Protein AF-A0A969E0D2-F1 (afdb_monomer_lite)

Foldseek 3Di:
DLVLLLVLLVVVLVVDDPVLNVLDDSVQLSVQLVVVDDDQDDPDPVSNVVSVVVCVVPVNVVSNVSSVVSSVVSSVCSVPPPPPVPPCLCVVVVVVVQVVVCQQQVNPPDDPVCPVVSVVVSVVCVVVVNGDGDDDDPFPFDQDPVPRDTDTD

pLDDT: mean 78.64, std 16.48, range [38.56, 95.31]

Secondary structure (DSSP, 8-state):
-HHHHHHHHHHHHHHS-HHHHTT--HHHHHHHHHTTS-----SSHHHHHHHHHHHHHHTHHHHHHHHHHHHHHHHH-TT-------TTHHHHHHHHHHHHHHHHHT-TT--TTTHHHHHHHHHHHHHTT-----------EEE-TTT--EEE-

Structure (mmCIF, N/CA/C/O backbone):
data_AF-A0A969E0D2-F1
#
_entry.id   AF-A0A969E0D2-F1
#
loop_
_atom_site.group_PDB
_atom_site.id
_atom_site.type_symbol
_atom_site.label_atom_id
_atom_site.label_alt_id
_atom_site.label_comp_id
_atom_site.label_asym_id
_atom_site.label_entity_id
_atom_site.label_seq_id
_atom_site.pdbx_PDB_ins_code
_atom_site.Cartn_x
_atom_site.Cartn_y
_atom_site.Cartn_z
_atom_site.occupancy
_atom_site.B_iso_or_equiv
_atom_site.auth_seq_id
_atom_site.auth_comp_id
_atom_site.auth_asym_id
_atom_site.auth_atom_id
_atom_site.pdbx_PDB_model_num
ATOM 1 N N . MET A 1 1 ? 13.913 -1.915 -5.495 1.00 90.19 1 MET A N 1
ATOM 2 C CA . MET A 1 1 ? 12.891 -2.437 -6.428 1.00 90.19 1 MET A CA 1
ATOM 3 C C . MET A 1 1 ? 11.741 -1.454 -6.589 1.00 90.19 1 MET A C 1
ATOM 5 O O . MET A 1 1 ? 11.505 -0.988 -7.692 1.00 90.19 1 MET A O 1
ATOM 9 N N . GLU A 1 2 ? 11.095 -1.086 -5.482 1.00 91.38 2 GLU A N 1
ATOM 10 C CA . GLU A 1 2 ? 9.931 -0.194 -5.447 1.00 91.38 2 GLU A CA 1
ATOM 11 C C . GLU A 1 2 ? 10.107 1.106 -6.234 1.00 91.38 2 GLU A C 1
ATOM 13 O O . GLU A 1 2 ? 9.296 1.394 -7.105 1.00 91.38 2 GLU A O 1
ATOM 18 N N . VAL A 1 3 ? 11.216 1.822 -6.026 1.00 91.38 3 VAL A N 1
ATOM 19 C CA . VAL A 1 3 ? 11.513 3.070 -6.753 1.00 91.38 3 VAL A CA 1
ATOM 20 C C . VAL A 1 3 ? 11.492 2.880 -8.275 1.00 91.38 3 VAL A C 1
ATOM 22 O O . VAL A 1 3 ? 10.890 3.680 -8.977 1.00 91.38 3 VAL A O 1
ATOM 25 N N . LEU A 1 4 ? 12.082 1.794 -8.789 1.00 92.50 4 LEU A N 1
ATOM 26 C CA . LEU A 1 4 ? 12.129 1.525 -10.233 1.00 92.50 4 LEU A CA 1
ATOM 27 C C . LEU A 1 4 ? 10.743 1.192 -10.794 1.00 92.50 4 LEU A C 1
ATOM 29 O O . LEU A 1 4 ? 10.405 1.613 -11.894 1.00 92.50 4 LEU A O 1
ATOM 33 N N . VAL A 1 5 ? 9.928 0.459 -10.029 1.00 94.38 5 VAL A N 1
ATOM 34 C CA . VAL A 1 5 ? 8.539 0.166 -10.409 1.00 94.38 5 VAL A CA 1
ATOM 35 C C . VAL A 1 5 ? 7.703 1.443 -10.399 1.00 94.38 5 VAL A C 1
ATOM 37 O O . VAL A 1 5 ? 6.915 1.651 -11.312 1.00 94.38 5 VAL A O 1
ATOM 40 N N . MET A 1 6 ? 7.881 2.325 -9.410 1.00 94.31 6 MET A N 1
ATOM 41 C CA . MET A 1 6 ? 7.186 3.614 -9.373 1.00 94.31 6 MET A CA 1
ATOM 42 C C . MET A 1 6 ? 7.553 4.501 -10.567 1.00 94.31 6 MET A C 1
ATOM 44 O O . MET A 1 6 ? 6.653 5.038 -11.210 1.00 94.31 6 MET A O 1
ATOM 48 N N . GLU A 1 7 ? 8.849 4.619 -10.878 1.00 94.25 7 GLU A N 1
ATOM 49 C CA . GLU A 1 7 ? 9.351 5.347 -12.052 1.00 94.25 7 GLU A CA 1
ATOM 50 C C . GLU A 1 7 ? 8.719 4.791 -13.343 1.00 94.25 7 GLU A C 1
ATOM 52 O O . GLU A 1 7 ? 8.214 5.549 -14.172 1.00 94.25 7 GLU A O 1
ATOM 57 N N . GLU A 1 8 ? 8.670 3.463 -13.485 1.00 94.62 8 GLU A N 1
ATOM 58 C CA . GLU A 1 8 ? 8.091 2.794 -14.653 1.00 94.62 8 GLU A CA 1
ATOM 59 C C . GLU A 1 8 ? 6.574 2.993 -14.769 1.00 94.62 8 GLU A C 1
ATOM 61 O O . GLU A 1 8 ? 6.068 3.295 -15.850 1.00 94.62 8 GLU A O 1
ATOM 66 N N . VAL A 1 9 ? 5.842 2.863 -13.660 1.00 94.44 9 VAL A N 1
ATOM 67 C CA . VAL A 1 9 ? 4.389 3.085 -13.609 1.00 94.44 9 VAL A CA 1
ATOM 68 C C . VAL A 1 9 ? 4.062 4.520 -14.003 1.00 94.44 9 VAL A C 1
ATOM 70 O O . VAL A 1 9 ? 3.172 4.736 -14.819 1.00 94.44 9 VAL A O 1
ATOM 73 N N . GLN A 1 10 ? 4.805 5.507 -13.495 1.00 93.62 10 GLN A N 1
ATOM 74 C CA . GLN A 1 10 ? 4.637 6.906 -13.893 1.00 93.62 10 GLN A CA 1
ATOM 75 C C . GLN A 1 10 ? 4.953 7.125 -15.375 1.00 93.62 10 GLN A C 1
ATOM 77 O O . GLN A 1 10 ? 4.237 7.868 -16.047 1.00 93.62 10 GLN A O 1
ATOM 82 N N . ARG A 1 11 ? 6.006 6.483 -15.898 1.00 93.88 11 ARG A N 1
ATOM 83 C CA . ARG A 1 11 ? 6.382 6.571 -17.314 1.00 93.88 11 ARG A CA 1
ATOM 84 C C . ARG A 1 11 ? 5.271 6.041 -18.219 1.00 93.88 11 ARG A C 1
ATOM 86 O O . ARG A 1 11 ? 4.899 6.719 -19.171 1.00 93.88 11 ARG A O 1
ATOM 93 N N . GLN A 1 12 ? 4.734 4.860 -17.915 1.00 92.12 12 GLN A N 1
ATOM 94 C CA . GLN A 1 12 ? 3.660 4.246 -18.697 1.00 92.12 12 GLN A CA 1
ATOM 95 C C . GLN A 1 12 ? 2.324 4.985 -18.517 1.00 92.12 12 GLN A C 1
ATOM 97 O O . GLN A 1 12 ? 1.630 5.190 -19.505 1.00 92.12 12 GLN A O 1
ATOM 102 N N . LEU A 1 13 ? 2.003 5.491 -17.317 1.00 90.25 13 LEU A N 1
ATOM 103 C CA . LEU A 1 13 ? 0.816 6.333 -17.085 1.00 90.25 13 LEU A CA 1
ATOM 104 C C . LEU A 1 13 ? 0.803 7.581 -17.966 1.00 90.25 13 LEU A C 1
ATOM 106 O O . LEU A 1 13 ? -0.227 7.904 -18.545 1.00 90.25 13 LEU A O 1
ATOM 110 N N . LYS A 1 14 ? 1.944 8.270 -18.091 1.00 89.56 14 LYS A N 1
ATOM 111 C CA . LYS A 1 14 ? 2.069 9.459 -18.950 1.00 89.56 14 LYS A CA 1
ATOM 112 C C . LYS A 1 14 ? 1.862 9.155 -20.436 1.00 89.56 14 LYS A C 1
ATOM 114 O O . LYS A 1 14 ? 1.544 10.068 -21.188 1.00 89.56 14 LYS A O 1
ATOM 119 N N . ALA A 1 15 ? 2.066 7.907 -20.854 1.00 88.88 15 ALA A N 1
ATOM 120 C CA . ALA A 1 15 ? 1.868 7.470 -22.232 1.00 88.88 15 ALA A CA 1
ATOM 121 C C . ALA A 1 15 ? 0.417 7.040 -22.529 1.00 88.88 15 ALA A C 1
ATOM 123 O O . ALA A 1 15 ? 0.079 6.823 -23.691 1.00 88.88 15 ALA A O 1
ATOM 124 N N . LEU A 1 16 ? -0.436 6.903 -21.507 1.00 85.75 16 LEU A N 1
ATOM 125 C CA . LEU A 1 16 ? -1.827 6.480 -21.667 1.00 85.75 16 LEU A CA 1
ATOM 126 C C . LEU A 1 16 ? -2.764 7.668 -21.957 1.00 85.75 16 LEU A C 1
ATOM 128 O O . LEU A 1 16 ? -2.528 8.784 -21.490 1.00 85.75 16 LEU A O 1
ATOM 132 N N . PRO A 1 17 ? -3.867 7.444 -22.694 1.00 85.25 17 PRO A N 1
ATOM 133 C CA . PRO A 1 17 ? -4.877 8.470 -22.928 1.00 85.25 17 PRO A CA 1
ATOM 134 C C . PRO A 1 17 ? -5.640 8.821 -21.640 1.00 85.25 17 PRO A C 1
ATOM 136 O O . PRO A 1 17 ? -5.955 7.952 -20.826 1.00 85.25 17 PRO A O 1
ATOM 139 N N . ALA A 1 18 ? -6.010 10.098 -21.490 1.00 78.69 18 ALA A N 1
ATOM 140 C CA . ALA A 1 18 ? -6.614 10.646 -20.268 1.00 78.69 18 ALA A CA 1
ATOM 141 C C . ALA A 1 18 ? -7.872 9.897 -19.785 1.00 78.69 18 ALA A C 1
ATOM 143 O O . ALA A 1 18 ? -8.057 9.725 -18.585 1.00 78.69 18 ALA A O 1
ATOM 144 N N . ARG A 1 19 ? -8.692 9.383 -20.714 1.00 76.94 19 ARG A N 1
ATOM 145 C CA . ARG A 1 19 ? -9.910 8.610 -20.398 1.00 76.94 19 ARG A CA 1
ATOM 146 C C . ARG A 1 19 ? -9.624 7.313 -19.641 1.00 76.94 19 ARG A C 1
ATOM 148 O O . ARG A 1 19 ? -10.453 6.856 -18.872 1.00 76.94 19 ARG A O 1
ATOM 155 N N . THR A 1 20 ? -8.465 6.704 -19.873 1.00 76.06 20 THR A N 1
ATOM 156 C CA . THR A 1 20 ? -8.079 5.447 -19.223 1.00 76.06 20 THR A CA 1
ATOM 157 C C . THR A 1 20 ? -7.448 5.703 -17.855 1.00 76.06 20 THR A C 1
ATOM 159 O O . THR A 1 20 ? -7.588 4.882 -16.955 1.00 76.06 20 THR A O 1
ATOM 162 N N . ILE A 1 21 ? -6.788 6.853 -17.677 1.00 78.25 21 ILE A N 1
ATOM 163 C CA . ILE A 1 21 ? -6.124 7.231 -16.420 1.00 78.25 21 ILE A CA 1
ATOM 164 C C . ILE A 1 21 ? -7.135 7.372 -15.275 1.00 78.25 21 ILE A C 1
ATOM 166 O O . ILE A 1 21 ? -6.822 6.980 -14.155 1.00 78.25 21 ILE A O 1
ATOM 170 N N . GLU A 1 22 ? -8.342 7.873 -15.554 1.00 78.81 22 GLU A N 1
ATOM 171 C CA . GLU A 1 22 ? -9.391 8.106 -14.547 1.00 78.81 22 GLU A CA 1
ATOM 172 C C . GLU A 1 22 ? -9.772 6.841 -13.759 1.00 78.81 22 GLU A C 1
ATOM 174 O O . GLU A 1 22 ? -10.055 6.909 -12.565 1.00 78.81 22 GLU A O 1
ATOM 179 N N . TYR A 1 23 ? -9.709 5.674 -14.404 1.00 76.56 23 TYR A N 1
ATOM 180 C CA . TYR A 1 23 ? -10.112 4.397 -13.811 1.00 76.56 23 TYR A CA 1
ATOM 181 C C . TYR A 1 23 ? -8.940 3.573 -13.264 1.00 76.56 23 TYR A C 1
ATOM 183 O O . TYR A 1 23 ? -9.155 2.537 -12.638 1.00 76.56 23 TYR A O 1
ATOM 191 N N . ILE A 1 24 ? -7.695 4.001 -13.487 1.00 83.38 24 ILE A N 1
ATOM 192 C CA . ILE A 1 24 ? -6.516 3.261 -13.035 1.00 83.38 24 ILE A CA 1
ATOM 193 C C . ILE A 1 24 ? -6.031 3.831 -11.708 1.00 83.38 24 ILE A C 1
ATOM 195 O O . ILE A 1 24 ? -5.526 4.949 -11.647 1.00 83.38 24 ILE A O 1
ATOM 199 N N . GLN A 1 25 ? -6.050 3.012 -10.656 1.00 86.38 25 GLN A N 1
ATOM 200 C CA . GLN A 1 25 ? -5.375 3.342 -9.404 1.00 86.38 25 GLN A CA 1
ATOM 201 C C . GLN A 1 25 ? -3.888 2.925 -9.476 1.00 86.38 25 GLN A C 1
ATOM 203 O O . GLN A 1 25 ? -3.584 1.726 -9.447 1.00 86.38 25 GLN A O 1
ATOM 208 N N . PRO A 1 26 ? -2.918 3.866 -9.493 1.00 88.75 26 PRO A N 1
ATOM 209 C CA . PRO A 1 26 ? -1.495 3.540 -9.669 1.00 88.75 26 PRO A CA 1
ATOM 210 C C . PRO A 1 26 ? -0.929 2.635 -8.568 1.00 88.75 26 PRO A C 1
ATOM 212 O O . PRO A 1 26 ? -0.001 1.860 -8.801 1.00 88.75 26 PRO A O 1
ATOM 215 N N . ALA A 1 27 ? -1.492 2.723 -7.359 1.00 89.44 27 ALA A N 1
ATOM 216 C CA . ALA A 1 27 ? -1.114 1.877 -6.232 1.00 89.44 27 ALA A CA 1
ATOM 217 C C . ALA A 1 27 ? -1.400 0.390 -6.499 1.00 89.44 27 ALA A C 1
ATOM 219 O O . ALA A 1 27 ? -0.578 -0.454 -6.149 1.00 89.44 27 ALA A O 1
ATOM 220 N N . GLN A 1 28 ? -2.509 0.068 -7.175 1.00 87.81 28 GLN A N 1
ATOM 221 C CA . GLN A 1 28 ? -2.855 -1.313 -7.515 1.00 87.81 28 GLN A CA 1
ATOM 222 C C . GLN A 1 28 ? -1.904 -1.879 -8.569 1.00 87.81 28 GLN A C 1
ATOM 224 O O . GLN A 1 28 ? -1.416 -2.996 -8.420 1.00 87.81 28 GLN A O 1
ATOM 229 N N . VAL A 1 29 ? -1.566 -1.084 -9.590 1.00 91.19 29 VAL A N 1
ATOM 230 C CA . VAL A 1 29 ? -0.592 -1.474 -10.624 1.00 91.19 29 VAL A CA 1
ATOM 231 C C . VAL A 1 29 ? 0.783 -1.725 -10.001 1.00 91.19 29 VAL A C 1
ATOM 233 O O . VAL A 1 29 ? 1.421 -2.739 -10.283 1.00 91.19 29 VAL A O 1
ATOM 236 N N . ARG A 1 30 ? 1.225 -0.840 -9.096 1.00 93.94 30 ARG A N 1
ATOM 237 C CA . ARG A 1 30 ? 2.458 -1.030 -8.318 1.00 93.94 30 ARG A CA 1
ATOM 238 C C . ARG A 1 30 ? 2.428 -2.326 -7.516 1.00 93.94 30 ARG A C 1
ATOM 240 O O . ARG A 1 30 ? 3.388 -3.084 -7.587 1.00 93.94 30 ARG A O 1
ATOM 247 N N . ALA A 1 31 ? 1.353 -2.578 -6.769 1.00 91.94 31 ALA A N 1
ATOM 248 C CA . ALA A 1 31 ? 1.213 -3.783 -5.956 1.00 91.94 31 ALA A CA 1
ATOM 249 C C . ALA A 1 31 ? 1.230 -5.048 -6.827 1.00 91.94 31 ALA A C 1
ATOM 251 O O . ALA A 1 31 ? 1.978 -5.982 -6.547 1.00 91.94 31 ALA A O 1
ATOM 252 N N . TYR A 1 32 ? 0.483 -5.042 -7.933 1.00 92.75 32 TYR A N 1
ATOM 253 C CA . TYR A 1 32 ? 0.469 -6.132 -8.903 1.00 92.75 32 TYR A CA 1
ATOM 254 C C . TYR A 1 32 ? 1.872 -6.439 -9.436 1.00 92.75 32 TYR A C 1
ATOM 256 O O . TYR A 1 32 ? 2.293 -7.597 -9.445 1.00 92.75 32 TYR A O 1
ATOM 264 N N . ALA A 1 33 ? 2.607 -5.407 -9.859 1.00 94.12 33 ALA A N 1
ATOM 265 C CA . ALA A 1 33 ? 3.950 -5.564 -10.399 1.00 94.12 33 ALA A CA 1
ATOM 266 C C . ALA A 1 33 ? 4.940 -6.046 -9.327 1.00 94.12 33 ALA A C 1
ATOM 268 O O . ALA A 1 33 ? 5.684 -6.995 -9.563 1.00 94.12 33 ALA A O 1
ATOM 269 N N . LEU A 1 34 ? 4.934 -5.443 -8.134 1.00 94.31 34 LEU A N 1
ATOM 270 C CA . LEU A 1 34 ? 5.843 -5.810 -7.043 1.00 94.31 34 LEU A CA 1
ATOM 271 C C . LEU A 1 34 ? 5.655 -7.256 -6.584 1.00 94.31 34 LEU A C 1
ATOM 273 O O . LEU A 1 34 ? 6.650 -7.942 -6.367 1.00 94.31 34 LEU A O 1
ATOM 277 N N . ASN A 1 35 ? 4.415 -7.747 -6.539 1.00 93.75 35 ASN A N 1
ATOM 278 C CA . ASN A 1 35 ? 4.107 -9.131 -6.165 1.00 93.75 35 ASN A CA 1
ATOM 279 C C . ASN A 1 35 ? 4.642 -10.176 -7.162 1.00 93.75 35 ASN A C 1
ATOM 281 O O . ASN A 1 35 ? 4.617 -11.370 -6.875 1.00 93.75 35 ASN A O 1
ATOM 285 N N . ARG A 1 36 ? 5.111 -9.753 -8.341 1.00 93.19 36 ARG A N 1
ATOM 286 C CA . ARG A 1 36 ? 5.604 -10.627 -9.420 1.00 93.19 36 ARG A CA 1
ATOM 287 C C . ARG A 1 36 ? 7.079 -10.421 -9.741 1.00 93.19 36 ARG A C 1
ATOM 289 O O . ARG A 1 36 ? 7.617 -11.073 -10.635 1.00 93.19 36 ARG A O 1
ATOM 296 N N . LEU A 1 37 ? 7.737 -9.503 -9.043 1.00 93.44 37 LEU A N 1
ATOM 297 C CA . LEU A 1 37 ? 9.129 -9.154 -9.276 1.00 93.44 37 LEU A CA 1
ATOM 298 C C . LEU A 1 37 ? 9.989 -9.639 -8.105 1.00 93.44 37 LEU A C 1
ATOM 300 O O . LEU A 1 37 ? 9.520 -9.687 -6.969 1.00 93.44 37 LEU A O 1
ATOM 304 N N . PRO A 1 38 ? 11.260 -9.999 -8.349 1.00 91.44 38 PRO A N 1
ATOM 305 C CA . PRO A 1 38 ? 12.146 -10.411 -7.271 1.00 91.44 38 PRO A CA 1
ATOM 306 C C . PRO A 1 38 ? 12.341 -9.263 -6.274 1.00 91.44 38 PRO A C 1
ATOM 308 O O . PRO A 1 38 ? 12.607 -8.119 -6.656 1.00 91.44 38 PRO A O 1
ATOM 311 N N . ALA A 1 39 ? 12.246 -9.582 -4.985 1.00 89.56 39 ALA A N 1
ATOM 312 C CA . ALA A 1 39 ? 12.515 -8.628 -3.923 1.00 89.56 39 ALA A CA 1
ATOM 313 C C . ALA A 1 39 ? 14.003 -8.243 -3.916 1.00 89.56 39 ALA A C 1
ATOM 315 O O . ALA A 1 39 ? 14.888 -9.097 -3.935 1.00 89.56 39 ALA A O 1
ATOM 316 N N . LEU A 1 40 ? 14.283 -6.939 -3.879 1.00 90.38 40 LEU A N 1
ATOM 317 C CA . LEU A 1 40 ? 15.643 -6.397 -3.831 1.00 90.38 40 LEU A CA 1
ATOM 318 C C . LEU A 1 40 ? 15.793 -5.496 -2.609 1.00 90.38 40 LEU A C 1
ATOM 320 O O . LEU A 1 40 ? 15.851 -4.269 -2.7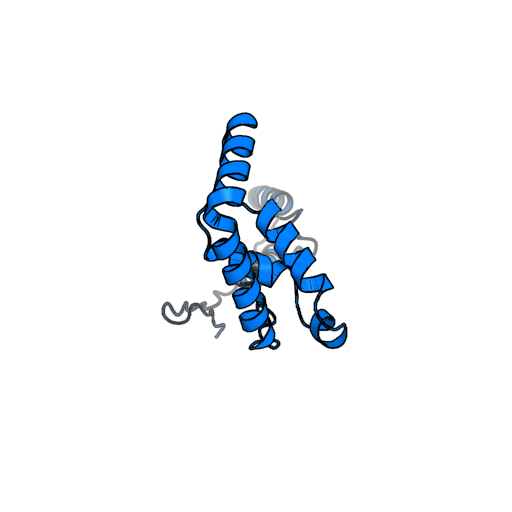39 1.00 90.38 40 LEU A O 1
ATOM 324 N N . TYR A 1 41 ? 15.805 -6.123 -1.436 1.00 90.19 41 TYR A N 1
ATOM 325 C CA . TYR A 1 41 ? 16.073 -5.452 -0.171 1.00 90.19 41 TYR A CA 1
ATOM 326 C C . TYR A 1 41 ? 17.578 -5.327 0.073 1.00 90.19 41 TYR A C 1
ATOM 328 O O . TYR A 1 41 ? 18.384 -6.124 -0.416 1.00 90.19 41 TYR A O 1
ATOM 336 N N . ALA A 1 42 ? 17.948 -4.294 0.819 1.00 91.75 42 ALA A N 1
ATOM 337 C CA . ALA A 1 42 ? 19.309 -4.053 1.260 1.00 91.75 42 ALA A CA 1
ATOM 338 C C . ALA A 1 42 ? 19.276 -3.413 2.649 1.00 91.75 42 ALA A C 1
ATOM 340 O O . ALA A 1 42 ? 18.413 -2.584 2.925 1.00 91.75 42 ALA A O 1
ATOM 341 N N . THR A 1 43 ? 20.220 -3.800 3.502 1.00 93.12 43 THR A N 1
ATOM 342 C CA . THR A 1 43 ? 20.391 -3.275 4.866 1.00 93.12 43 THR A CA 1
ATOM 343 C C . THR A 1 43 ? 21.379 -2.107 4.933 1.00 93.12 43 THR A C 1
ATOM 345 O O . THR A 1 43 ? 21.544 -1.507 5.988 1.00 93.12 43 THR A O 1
ATOM 348 N N . SER A 1 44 ? 22.032 -1.776 3.813 1.00 94.88 44 SER A N 1
ATOM 349 C CA . SER A 1 44 ? 22.960 -0.652 3.680 1.00 94.88 44 SER A CA 1
ATOM 350 C C . SER A 1 44 ? 22.691 0.143 2.405 1.00 94.88 44 SER A C 1
ATOM 352 O O . SER A 1 44 ? 22.172 -0.387 1.415 1.00 94.88 44 SER A O 1
ATOM 354 N N . GLU A 1 45 ? 23.083 1.416 2.407 1.00 91.88 45 GLU A N 1
ATOM 355 C CA . GLU A 1 45 ? 22.921 2.306 1.255 1.00 91.88 45 GLU A CA 1
ATOM 356 C C . GLU A 1 45 ? 23.739 1.833 0.040 1.00 91.88 45 GLU A C 1
ATOM 358 O O . GLU A 1 45 ? 23.229 1.769 -1.082 1.00 91.88 45 GLU A O 1
ATOM 363 N N . GLU A 1 46 ? 24.980 1.389 0.258 1.00 92.88 46 GLU A N 1
ATOM 364 C CA . GLU A 1 46 ? 25.813 0.807 -0.801 1.00 92.88 46 GLU A CA 1
ATOM 365 C C . GLU A 1 46 ? 25.182 -0.453 -1.407 1.00 92.88 46 GLU A C 1
ATOM 367 O O . GLU A 1 46 ? 25.157 -0.626 -2.633 1.00 92.88 46 GLU A O 1
ATOM 372 N N . GLY A 1 47 ? 24.616 -1.317 -0.556 1.00 92.94 47 GLY A N 1
ATOM 373 C CA . GLY A 1 47 ? 23.873 -2.498 -0.979 1.00 92.94 47 GLY A CA 1
ATOM 374 C C . GLY A 1 47 ? 22.657 -2.120 -1.822 1.00 92.94 47 GLY A C 1
ATOM 375 O O . GLY A 1 47 ? 22.437 -2.706 -2.885 1.00 92.94 47 GLY A O 1
ATOM 376 N N . ALA A 1 48 ? 21.913 -1.089 -1.413 1.00 91.44 48 ALA A N 1
ATOM 377 C CA . ALA A 1 48 ? 20.768 -0.579 -2.159 1.00 91.44 48 ALA A CA 1
ATOM 378 C C . ALA A 1 48 ? 21.187 -0.052 -3.540 1.00 91.44 48 ALA A C 1
ATOM 380 O O . ALA A 1 48 ? 20.539 -0.364 -4.544 1.00 91.44 48 ALA A O 1
ATOM 381 N N . ARG A 1 49 ? 22.313 0.670 -3.625 1.00 92.19 49 ARG A N 1
ATOM 382 C CA . ARG A 1 49 ? 22.873 1.162 -4.894 1.00 92.19 49 ARG A CA 1
ATOM 383 C C . ARG A 1 49 ? 23.257 0.013 -5.824 1.00 92.19 49 ARG A C 1
ATOM 385 O O . ARG A 1 49 ? 22.887 0.030 -7.001 1.00 92.19 49 ARG A O 1
ATOM 392 N N . LYS A 1 50 ? 23.944 -1.011 -5.306 1.00 93.12 50 LYS A N 1
ATOM 393 C CA . LYS A 1 50 ? 24.331 -2.207 -6.075 1.00 93.12 50 LYS A CA 1
ATOM 394 C C . LYS A 1 50 ? 23.106 -2.962 -6.590 1.00 93.12 50 LYS A C 1
ATOM 396 O O . LYS A 1 50 ? 23.062 -3.330 -7.763 1.00 93.12 50 LYS A O 1
ATOM 401 N N . GLN A 1 51 ? 22.089 -3.139 -5.748 1.00 93.12 51 GLN A N 1
ATOM 402 C CA . GLN A 1 51 ? 20.835 -3.777 -6.148 1.00 93.12 51 GLN A CA 1
ATOM 403 C C . GLN A 1 51 ? 20.075 -2.951 -7.192 1.00 93.12 51 GLN A C 1
ATOM 405 O O . GLN A 1 51 ? 19.549 -3.517 -8.149 1.00 93.12 51 GLN A O 1
ATOM 410 N N . LYS A 1 52 ? 20.059 -1.616 -7.067 1.00 91.56 52 LYS A N 1
ATOM 411 C CA . LYS A 1 52 ? 19.446 -0.720 -8.061 1.00 91.56 52 LYS A CA 1
ATOM 412 C C . LYS A 1 52 ? 20.132 -0.843 -9.423 1.00 91.56 52 LYS A C 1
ATOM 414 O O . LYS A 1 52 ? 19.441 -0.942 -10.432 1.00 91.56 52 LYS A O 1
ATOM 419 N N . LEU A 1 53 ? 21.465 -0.882 -9.459 1.00 91.81 53 LEU A N 1
ATOM 420 C CA . LEU A 1 53 ? 22.229 -1.091 -10.696 1.00 91.81 53 LEU A CA 1
ATOM 421 C C . LEU A 1 53 ? 21.933 -2.456 -11.322 1.00 91.81 53 LEU A C 1
ATOM 423 O O . LEU A 1 53 ? 21.588 -2.528 -12.498 1.00 91.81 53 LEU A O 1
ATOM 427 N N . ARG A 1 54 ? 21.979 -3.528 -10.522 1.00 91.06 54 ARG A N 1
ATOM 428 C CA . ARG A 1 54 ? 21.646 -4.885 -10.977 1.00 91.06 54 ARG A CA 1
ATOM 429 C C . ARG A 1 54 ? 20.239 -4.958 -11.568 1.00 91.06 54 ARG A C 1
ATOM 431 O O . ARG A 1 54 ? 20.042 -5.593 -12.600 1.00 91.06 54 ARG A O 1
ATOM 438 N N . ALA A 1 55 ? 19.270 -4.311 -10.926 1.00 92.12 55 ALA A N 1
ATOM 439 C CA . ALA A 1 55 ? 17.899 -4.265 -11.411 1.00 92.12 55 ALA A CA 1
ATOM 440 C C . ALA A 1 55 ? 17.789 -3.550 -12.761 1.00 92.12 55 ALA A C 1
ATOM 442 O O . ALA A 1 55 ? 17.161 -4.079 -13.671 1.00 92.12 55 ALA A O 1
ATOM 443 N N . LYS A 1 56 ? 18.449 -2.396 -12.912 1.00 89.81 56 LYS A N 1
ATOM 444 C CA . LYS A 1 56 ? 18.467 -1.651 -14.177 1.00 89.81 56 LYS A CA 1
ATOM 445 C C . LYS A 1 56 ? 19.101 -2.439 -15.323 1.00 89.81 56 LYS A C 1
ATOM 447 O O . LYS A 1 56 ? 18.637 -2.329 -16.446 1.00 89.81 56 LYS A O 1
ATOM 452 N N . MET A 1 57 ? 20.140 -3.228 -15.050 1.00 91.62 57 MET A N 1
ATOM 453 C CA . MET A 1 57 ? 20.820 -4.005 -16.092 1.00 91.62 57 MET A CA 1
ATOM 454 C C . MET A 1 57 ? 20.064 -5.281 -16.473 1.00 91.62 57 MET A C 1
ATOM 456 O O . MET A 1 57 ? 19.973 -5.602 -17.650 1.00 91.62 57 MET A O 1
ATOM 460 N N . ASN A 1 58 ? 19.521 -6.010 -15.491 1.00 93.25 58 ASN A N 1
ATOM 461 C CA . ASN A 1 58 ? 19.075 -7.394 -15.708 1.00 93.25 58 ASN A CA 1
ATOM 462 C C . ASN A 1 58 ? 17.564 -7.601 -15.557 1.00 93.25 58 ASN A C 1
ATOM 464 O O . ASN A 1 58 ? 17.054 -8.671 -15.885 1.00 93.25 58 ASN A O 1
ATOM 468 N N . LEU A 1 59 ? 16.853 -6.642 -14.965 1.00 92.94 59 LEU A N 1
ATOM 469 C CA . LEU A 1 59 ? 15.437 -6.783 -14.620 1.00 92.94 59 LEU A CA 1
ATOM 470 C C . LEU A 1 59 ? 14.560 -5.716 -15.268 1.00 92.94 59 LEU A C 1
ATOM 472 O O . LEU A 1 59 ? 13.350 -5.782 -15.087 1.00 92.94 59 LEU A O 1
ATOM 476 N N . GLN A 1 60 ? 15.125 -4.773 -16.026 1.00 92.81 60 GLN A N 1
ATOM 477 C CA . GLN A 1 60 ? 14.357 -3.686 -16.630 1.00 92.81 60 GLN A CA 1
ATOM 478 C C . GLN A 1 60 ? 13.225 -4.210 -17.524 1.00 92.81 60 GLN A C 1
ATOM 480 O O . GLN A 1 60 ? 12.084 -3.793 -17.349 1.00 92.81 60 GLN A O 1
ATOM 485 N N . ASP A 1 61 ? 13.499 -5.198 -18.377 1.00 93.62 61 ASP A N 1
ATOM 486 C CA . ASP A 1 61 ? 12.477 -5.796 -19.247 1.00 93.62 61 ASP A CA 1
ATOM 487 C C . ASP A 1 61 ? 11.369 -6.481 -18.441 1.00 93.62 61 ASP A C 1
ATOM 489 O O . ASP A 1 61 ? 10.183 -6.334 -18.736 1.00 93.62 61 ASP A O 1
ATOM 493 N N . LYS A 1 62 ? 11.743 -7.182 -17.362 1.00 94.50 62 LYS A N 1
ATOM 494 C CA . LYS A 1 62 ? 10.780 -7.822 -16.455 1.00 94.50 62 LYS A CA 1
ATOM 495 C C . LYS A 1 62 ? 9.926 -6.790 -15.726 1.00 94.50 62 LYS A C 1
ATOM 497 O O . LYS A 1 62 ? 8.730 -7.008 -15.569 1.00 94.50 62 LYS A O 1
ATOM 502 N N . ILE A 1 63 ? 10.523 -5.676 -15.300 1.00 94.44 63 ILE A N 1
ATOM 503 C CA . ILE A 1 63 ? 9.821 -4.556 -14.665 1.00 94.44 63 ILE A CA 1
ATOM 504 C C . ILE A 1 63 ? 8.802 -3.975 -15.639 1.00 94.44 63 ILE A C 1
ATOM 506 O O . ILE A 1 63 ? 7.625 -3.878 -15.299 1.00 94.44 63 ILE A O 1
ATOM 510 N N . THR A 1 64 ? 9.231 -3.649 -16.857 1.00 94.94 64 THR A N 1
ATOM 511 C CA . THR A 1 64 ? 8.356 -3.094 -17.892 1.00 94.94 64 THR A CA 1
ATOM 512 C C . THR A 1 64 ? 7.211 -4.049 -18.227 1.00 94.94 64 THR A C 1
ATOM 514 O O . THR A 1 64 ? 6.058 -3.614 -18.254 1.00 94.94 64 THR A O 1
ATOM 517 N N . ALA A 1 65 ? 7.490 -5.345 -18.393 1.00 95.31 65 ALA A N 1
ATOM 518 C CA . ALA A 1 65 ? 6.471 -6.357 -18.664 1.00 95.31 65 ALA A CA 1
ATOM 519 C C . ALA A 1 65 ? 5.477 -6.523 -17.501 1.00 95.31 65 ALA A C 1
ATOM 521 O O . ALA A 1 65 ? 4.269 -6.558 -17.726 1.00 95.31 65 ALA A O 1
ATOM 522 N N . ALA A 1 66 ? 5.960 -6.583 -16.258 1.00 94.75 66 ALA A N 1
ATOM 523 C CA . ALA A 1 66 ? 5.109 -6.732 -15.077 1.00 94.75 66 ALA A CA 1
ATOM 524 C C . ALA A 1 66 ? 4.209 -5.508 -14.853 1.00 94.75 66 ALA A C 1
ATOM 526 O O . ALA A 1 66 ? 3.038 -5.658 -14.508 1.00 94.75 66 ALA A O 1
ATOM 527 N N . VAL A 1 67 ? 4.734 -4.301 -15.081 1.00 94.50 67 VAL A N 1
ATOM 528 C CA . VAL A 1 67 ? 3.958 -3.058 -15.000 1.00 94.50 67 VAL A CA 1
ATOM 529 C C . VAL A 1 67 ? 2.897 -3.006 -16.098 1.00 94.50 67 VAL A C 1
ATOM 531 O O . VAL A 1 67 ? 1.740 -2.717 -15.801 1.00 94.50 67 VAL A O 1
ATOM 534 N N . HIS A 1 68 ? 3.248 -3.377 -17.332 1.00 93.62 68 HIS A N 1
ATOM 535 C CA . HIS A 1 68 ? 2.296 -3.454 -18.440 1.00 93.62 68 HIS A CA 1
ATOM 536 C C . HIS A 1 68 ? 1.158 -4.445 -18.146 1.00 93.62 68 HIS A C 1
ATOM 538 O O . HIS A 1 68 ? -0.016 -4.107 -18.278 1.00 93.62 68 HIS A O 1
ATOM 544 N N . GLN A 1 69 ? 1.491 -5.649 -17.670 1.00 92.94 69 GLN A N 1
ATOM 545 C CA . GLN A 1 69 ? 0.498 -6.635 -17.228 1.00 92.94 69 GLN A CA 1
ATOM 546 C C . GLN A 1 69 ? -0.371 -6.105 -16.083 1.00 92.94 69 GLN A C 1
ATOM 548 O O . GLN A 1 69 ? -1.567 -6.382 -16.052 1.00 92.94 69 GLN A O 1
ATOM 553 N N . GLY A 1 70 ? 0.203 -5.317 -15.170 1.00 90.94 70 GLY A N 1
ATOM 554 C CA . GLY A 1 70 ? -0.537 -4.663 -14.094 1.00 90.94 70 GLY A CA 1
ATOM 555 C C . GLY A 1 70 ? -1.577 -3.674 -14.607 1.00 90.94 70 GLY A C 1
ATOM 556 O O . GLY A 1 70 ? -2.704 -3.686 -14.118 1.00 90.94 70 GLY A O 1
ATOM 557 N N . PHE A 1 71 ? -1.252 -2.873 -15.624 1.00 90.44 71 PHE A N 1
ATOM 558 C CA . PHE A 1 71 ? -2.242 -2.007 -16.268 1.00 90.44 71 PHE A CA 1
ATOM 559 C C . PHE A 1 71 ? -3.364 -2.811 -16.918 1.00 90.44 71 PHE A C 1
ATOM 561 O O . PHE A 1 71 ? -4.529 -2.494 -16.695 1.00 90.44 71 PHE A O 1
ATOM 568 N N . SER A 1 72 ? -3.037 -3.870 -17.663 1.00 88.56 72 SER A N 1
ATOM 569 C CA . SER A 1 72 ? -4.054 -4.731 -18.279 1.00 88.56 72 SER A CA 1
ATOM 570 C C . SER A 1 72 ? -4.953 -5.398 -17.234 1.00 88.56 72 SER A C 1
ATOM 572 O O . SER A 1 72 ? -6.166 -5.426 -17.406 1.00 88.56 72 SER A O 1
ATOM 574 N N . ALA A 1 73 ? -4.384 -5.885 -16.130 1.00 86.06 73 ALA A N 1
ATOM 575 C CA . ALA A 1 73 ? -5.139 -6.540 -15.064 1.00 86.06 73 ALA A CA 1
ATOM 576 C C . ALA A 1 73 ? -6.077 -5.573 -14.323 1.00 86.06 73 ALA A C 1
ATOM 578 O O . ALA A 1 73 ? -7.214 -5.931 -14.037 1.00 86.06 73 ALA A O 1
ATOM 579 N N . VAL A 1 74 ? -5.625 -4.346 -14.040 1.00 83.69 74 VAL A N 1
ATOM 580 C CA . VAL A 1 74 ? -6.457 -3.316 -13.390 1.00 83.69 74 VAL A CA 1
ATOM 581 C C . VAL A 1 74 ? -7.550 -2.807 -14.336 1.00 83.69 74 VAL A C 1
ATOM 583 O O . VAL A 1 74 ? -8.666 -2.557 -13.899 1.00 83.69 74 VAL A O 1
ATOM 586 N N . GLN A 1 75 ? -7.267 -2.698 -15.638 1.00 80.00 75 GLN A N 1
ATOM 587 C CA . GLN A 1 75 ? -8.267 -2.300 -16.637 1.00 80.00 75 GLN A CA 1
ATOM 588 C C . GLN A 1 75 ? -9.345 -3.358 -16.879 1.00 80.00 75 GLN A C 1
ATOM 590 O O . GLN A 1 75 ? -10.475 -2.993 -17.188 1.00 80.00 75 GLN A O 1
ATOM 595 N N . GLN A 1 76 ? -9.007 -4.648 -16.792 1.00 72.31 76 GLN A N 1
ATOM 596 C CA . GLN A 1 76 ? -9.974 -5.733 -16.987 1.00 72.31 76 GLN A CA 1
ATOM 597 C C . GLN A 1 76 ? -10.958 -5.870 -15.826 1.00 72.31 76 GLN A C 1
ATOM 599 O O . GLN A 1 76 ? -12.059 -6.374 -16.033 1.00 72.31 76 GLN A O 1
ATOM 604 N N . ASP A 1 77 ? -10.591 -5.400 -14.635 1.00 66.19 77 ASP A N 1
ATOM 605 C CA . ASP A 1 77 ? -11.442 -5.479 -13.452 1.00 66.19 77 ASP A CA 1
ATOM 606 C C . ASP A 1 77 ? -11.601 -4.108 -12.762 1.00 66.19 77 ASP A C 1
ATOM 608 O O . ASP A 1 77 ? -11.157 -3.909 -11.629 1.00 66.19 77 ASP A O 1
ATOM 612 N N . PRO A 1 78 ? -12.240 -3.126 -13.430 1.00 59.66 78 PRO A N 1
ATOM 613 C CA . PRO A 1 78 ? -12.459 -1.795 -12.865 1.00 59.66 78 PRO A CA 1
ATOM 614 C C . PRO A 1 78 ? -13.510 -1.808 -11.740 1.00 59.66 78 PRO A C 1
ATOM 616 O O . PRO A 1 78 ? -13.621 -0.845 -10.980 1.00 59.66 78 PRO A O 1
ATOM 619 N N . LEU A 1 79 ? -14.281 -2.899 -11.621 1.00 55.62 79 LEU A N 1
ATOM 620 C CA . LEU A 1 79 ? -15.259 -3.131 -10.556 1.00 55.62 79 LEU A CA 1
ATOM 621 C C . LEU A 1 79 ? -14.664 -3.849 -9.340 1.00 55.62 79 LEU A C 1
ATOM 623 O O . LEU A 1 79 ? -15.302 -3.836 -8.286 1.00 55.62 79 LEU A O 1
ATOM 627 N N . ARG A 1 80 ? -13.418 -4.345 -9.412 1.00 57.72 80 ARG A N 1
ATOM 628 C CA . ARG A 1 80 ? -12.557 -4.610 -8.248 1.00 57.72 80 ARG A CA 1
ATOM 629 C C . ARG A 1 80 ? -12.177 -3.299 -7.555 1.00 57.72 80 ARG A C 1
ATOM 631 O O . ARG A 1 80 ? -11.012 -2.971 -7.329 1.00 57.72 80 ARG A O 1
ATOM 638 N N . ARG A 1 81 ? -13.178 -2.538 -7.118 1.00 51.97 81 ARG A N 1
ATOM 639 C CA . ARG A 1 81 ? -13.035 -1.733 -5.912 1.00 51.97 81 ARG A CA 1
ATOM 640 C C . ARG A 1 81 ? -12.675 -2.735 -4.839 1.00 51.97 81 ARG A C 1
ATOM 642 O O . ARG A 1 81 ? -13.522 -3.515 -4.422 1.00 51.97 81 ARG A O 1
ATOM 649 N N . MET A 1 82 ? -11.388 -2.790 -4.517 1.00 50.19 82 MET A N 1
ATOM 650 C CA . MET A 1 82 ? -10.863 -3.660 -3.487 1.00 50.19 82 MET A CA 1
ATOM 651 C C . MET A 1 82 ? -11.753 -3.469 -2.267 1.00 50.19 82 MET A C 1
ATOM 653 O O . MET A 1 82 ? -11.734 -2.416 -1.630 1.00 50.19 82 MET A O 1
ATOM 657 N N . THR A 1 83 ? -12.551 -4.483 -1.958 1.00 47.78 83 THR A N 1
ATOM 658 C CA . THR A 1 83 ? -12.957 -4.741 -0.592 1.00 47.78 83 THR A CA 1
ATOM 659 C C . THR A 1 83 ? -11.638 -4.951 0.128 1.00 47.78 83 THR A C 1
ATOM 661 O O . THR A 1 83 ? -11.084 -6.052 0.139 1.00 47.78 83 THR A O 1
ATOM 664 N N . HIS A 1 84 ? -11.048 -3.856 0.618 1.00 48.31 84 HIS A N 1
ATOM 665 C CA . HIS A 1 84 ? -10.053 -3.930 1.668 1.00 48.31 84 HIS A CA 1
ATOM 666 C C . HIS A 1 84 ? -10.622 -4.933 2.658 1.00 48.31 84 HIS A C 1
ATOM 668 O O . HIS A 1 84 ? -11.802 -4.829 2.994 1.00 48.31 84 HIS A O 1
ATOM 674 N N . HIS A 1 85 ? -9.838 -5.956 3.002 1.00 46.91 85 HIS A N 1
ATOM 675 C CA . HIS A 1 85 ? -10.224 -6.894 4.039 1.00 46.91 85 HIS A CA 1
ATOM 676 C C . HIS A 1 85 ? -10.508 -6.026 5.257 1.00 46.91 85 HIS A C 1
ATOM 678 O O . HIS A 1 85 ? -9.588 -5.446 5.837 1.00 46.91 85 HIS A O 1
ATOM 684 N N . SER A 1 86 ? -11.790 -5.760 5.489 1.00 45.97 86 SER A N 1
ATOM 685 C CA . SER A 1 86 ? -12.181 -4.782 6.471 1.00 45.97 86 SER A CA 1
ATOM 686 C C . SER A 1 86 ? -11.786 -5.433 7.775 1.00 45.97 86 SER A C 1
ATOM 688 O O . SER A 1 86 ? -12.319 -6.484 8.125 1.00 45.97 86 SER A O 1
ATOM 690 N N . LEU A 1 87 ? -10.838 -4.835 8.493 1.00 51.69 87 LEU A N 1
ATOM 691 C CA . LEU A 1 87 ? -10.526 -5.243 9.866 1.00 51.69 87 LEU A CA 1
ATOM 692 C C . LEU A 1 87 ? -11.788 -5.176 10.767 1.00 51.69 87 LEU A C 1
ATOM 694 O O . LEU A 1 87 ? -11.776 -5.650 11.897 1.00 51.69 87 LEU A O 1
ATOM 698 N N . SER A 1 88 ? -12.885 -4.639 10.221 1.00 53.53 88 SER A N 1
ATOM 699 C CA . SER A 1 88 ? -14.239 -4.535 10.746 1.00 53.53 88 SER A CA 1
ATOM 700 C C . SER A 1 88 ? -14.948 -5.839 11.109 1.00 53.53 88 SER A C 1
ATOM 702 O O . SER A 1 88 ? -15.930 -5.761 11.838 1.00 53.53 88 SER A O 1
ATOM 704 N N . VAL A 1 89 ? -14.462 -7.033 10.726 1.00 53.97 89 VAL A N 1
ATOM 705 C CA . VAL A 1 89 ? -15.054 -8.287 11.265 1.00 53.97 89 VAL A CA 1
ATOM 706 C C . VAL A 1 89 ? -15.052 -8.271 12.804 1.00 53.97 89 VAL A C 1
ATOM 708 O O . VAL A 1 89 ? -15.984 -8.759 13.435 1.00 53.97 89 VAL A O 1
ATOM 711 N N . ASN A 1 90 ? -14.070 -7.590 13.406 1.00 58.16 90 ASN A N 1
ATOM 712 C CA . ASN A 1 90 ? -13.997 -7.409 14.852 1.00 58.16 90 ASN A CA 1
ATOM 713 C C . ASN A 1 90 ? -14.615 -6.093 15.350 1.00 58.16 90 ASN A C 1
ATOM 715 O O . ASN A 1 90 ? -14.779 -5.939 16.555 1.00 58.16 90 ASN A O 1
ATOM 719 N N . GLU A 1 91 ? -14.944 -5.129 14.484 1.00 64.75 91 GLU A N 1
ATOM 720 C CA . GLU A 1 91 ? -15.514 -3.849 14.931 1.00 64.75 91 GLU A CA 1
ATOM 721 C C . GLU A 1 91 ? -16.944 -4.021 15.422 1.00 64.75 91 GLU A C 1
ATOM 723 O O . GLU A 1 91 ? -17.283 -3.464 16.460 1.00 64.75 91 GLU A O 1
ATOM 728 N N . THR A 1 92 ? -17.757 -4.826 14.738 1.00 68.94 92 THR A N 1
ATOM 729 C CA . THR A 1 92 ? -19.133 -5.119 15.165 1.00 68.94 92 THR A CA 1
ATOM 730 C C . THR A 1 92 ? -19.162 -5.886 16.480 1.00 68.94 92 THR A C 1
ATOM 732 O O . THR A 1 92 ? -19.917 -5.525 17.380 1.00 68.94 92 THR A O 1
ATOM 735 N N . GLN A 1 93 ? -18.300 -6.893 16.638 1.00 73.44 93 GLN A N 1
ATOM 736 C CA . GLN A 1 93 ? -18.179 -7.638 17.895 1.00 73.44 93 GLN A CA 1
ATOM 737 C C . GLN A 1 93 ? -17.656 -6.754 19.031 1.00 73.44 93 GLN A C 1
ATOM 739 O O . GLN A 1 93 ? -18.205 -6.773 20.129 1.00 73.44 93 GLN A O 1
ATOM 744 N N . ALA A 1 94 ? -16.638 -5.929 18.769 1.00 78.38 94 ALA A N 1
ATOM 745 C CA . ALA A 1 94 ? -16.115 -4.992 19.755 1.00 78.38 94 ALA A CA 1
ATOM 746 C C . ALA A 1 94 ? -17.176 -3.953 20.154 1.00 78.38 94 ALA A C 1
ATOM 748 O O . ALA A 1 94 ? -17.351 -3.680 21.339 1.00 78.38 94 ALA A O 1
ATOM 749 N N . GLN A 1 95 ? -17.906 -3.386 19.191 1.00 80.75 95 GLN A N 1
ATOM 750 C CA . GLN A 1 95 ? -18.984 -2.425 19.441 1.00 80.75 95 GLN A CA 1
ATOM 751 C C . GLN A 1 95 ? -20.126 -3.052 20.244 1.00 80.75 95 GLN A C 1
ATOM 753 O O . GLN A 1 95 ? -20.606 -2.416 21.179 1.00 80.75 95 GLN A O 1
ATOM 758 N N . SER A 1 96 ? -20.509 -4.298 19.937 1.00 80.88 96 SER A N 1
ATOM 759 C CA . SER A 1 96 ? -21.488 -5.053 20.728 1.00 80.88 96 SER A CA 1
ATOM 760 C C . SER A 1 96 ? -20.994 -5.268 22.155 1.00 80.88 96 SER A C 1
ATOM 762 O O . SER A 1 96 ? -21.701 -4.931 23.094 1.00 80.88 96 SER A O 1
ATOM 764 N N . ALA A 1 97 ? -19.754 -5.728 22.338 1.00 83.19 97 ALA A N 1
ATOM 765 C CA . ALA A 1 97 ? -19.177 -5.934 23.665 1.00 83.19 97 ALA A CA 1
ATOM 766 C C . ALA A 1 97 ? -19.089 -4.630 24.480 1.00 83.19 97 ALA A C 1
ATOM 768 O O . ALA A 1 97 ? -19.275 -4.641 25.696 1.00 83.19 97 ALA A O 1
ATOM 769 N N . LEU A 1 98 ? -18.820 -3.495 23.826 1.00 85.81 98 LEU A N 1
ATOM 770 C CA . LEU A 1 98 ? -18.816 -2.186 24.476 1.00 85.81 98 LEU A CA 1
ATOM 771 C C . LEU A 1 98 ? -20.229 -1.743 24.870 1.00 85.81 98 LEU A C 1
ATOM 773 O O . LEU A 1 98 ? -20.403 -1.181 25.950 1.00 85.81 98 LEU A O 1
ATOM 777 N N . HIS A 1 99 ? -21.228 -2.023 24.034 1.00 83.44 99 HIS A N 1
ATOM 778 C CA . HIS A 1 99 ? -22.628 -1.764 24.350 1.00 83.44 99 HIS A CA 1
ATOM 779 C C . HIS A 1 99 ? -23.117 -2.625 25.523 1.00 83.44 99 HIS A C 1
ATOM 781 O O . HIS A 1 99 ? -23.671 -2.092 26.483 1.00 83.44 99 HIS A O 1
ATOM 787 N N . ASP A 1 100 ? -22.797 -3.919 25.520 1.00 83.06 100 ASP A N 1
ATOM 788 C CA . ASP A 1 100 ? -23.106 -4.837 26.619 1.00 83.06 100 ASP A CA 1
ATOM 789 C C . ASP A 1 100 ? -22.457 -4.357 27.935 1.00 83.06 100 ASP A C 1
ATOM 791 O O . ASP A 1 100 ? -23.070 -4.388 29.002 1.00 83.06 100 ASP A O 1
ATOM 795 N N . LEU A 1 101 ? -21.230 -3.821 27.867 1.00 83.38 101 LEU A N 1
ATOM 796 C CA . LEU A 1 101 ? -20.550 -3.187 29.004 1.00 83.38 101 LEU A CA 1
ATOM 797 C C . LEU A 1 101 ? -21.236 -1.900 29.484 1.00 83.38 101 LEU A C 1
ATOM 799 O O . LEU A 1 101 ? -21.273 -1.658 30.692 1.00 83.38 101 LEU A O 1
ATOM 803 N N . GLN A 1 102 ? -21.765 -1.072 28.576 1.00 85.00 102 GLN A N 1
ATOM 804 C CA . GLN A 1 102 ? -22.535 0.127 28.933 1.00 85.00 102 GLN A CA 1
ATOM 805 C C . GLN A 1 102 ? -23.802 -0.240 29.706 1.00 85.00 102 GLN A C 1
ATOM 807 O O . GLN A 1 102 ? -24.098 0.407 30.714 1.00 85.00 102 GLN A O 1
ATOM 812 N N . GLU A 1 103 ? -24.519 -1.276 29.264 1.00 83.00 103 GLU A N 1
ATOM 813 C CA . GLU A 1 103 ? -25.719 -1.777 29.940 1.00 83.00 103 GLU A CA 1
ATOM 814 C C . GLU A 1 103 ? -25.380 -2.376 31.308 1.00 83.00 103 GLU A C 1
ATOM 816 O O . GLU A 1 103 ? -25.959 -1.974 32.319 1.00 83.00 103 GLU A O 1
ATOM 821 N N . LEU A 1 104 ? -24.377 -3.259 31.368 1.00 81.94 104 LEU A N 1
ATOM 822 C CA . LEU A 1 104 ? -23.920 -3.911 32.600 1.00 81.94 104 LEU A CA 1
ATOM 823 C C . LEU A 1 104 ? -23.552 -2.895 33.692 1.00 81.94 104 LEU A C 1
ATOM 825 O O . LEU A 1 104 ? -23.876 -3.081 34.868 1.00 81.94 104 LEU A O 1
ATOM 829 N N . LEU A 1 105 ? -22.847 -1.833 33.294 1.00 80.62 105 LEU A N 1
ATOM 830 C CA . LEU A 1 105 ? -22.341 -0.789 34.182 1.00 80.62 105 LEU A CA 1
ATOM 831 C C . LEU A 1 105 ? -23.316 0.381 34.367 1.00 80.62 105 LEU A C 1
ATOM 833 O O . LEU A 1 105 ? -23.026 1.266 35.172 1.00 80.62 105 LEU A O 1
ATOM 837 N N . GLN A 1 106 ? -24.439 0.405 33.640 1.00 79.38 106 GLN A N 1
ATOM 838 C CA . GLN A 1 106 ? -25.398 1.520 33.580 1.00 79.38 106 GLN A CA 1
ATOM 839 C C . GLN A 1 106 ? -24.732 2.872 33.276 1.00 79.38 106 GLN A C 1
ATOM 841 O O . GLN A 1 106 ? -25.109 3.916 33.815 1.00 79.38 106 GLN A O 1
ATOM 846 N N . ARG A 1 107 ? -23.699 2.860 32.428 1.00 78.69 107 ARG A N 1
ATOM 847 C CA . ARG A 1 107 ? -22.875 4.034 32.121 1.00 78.69 107 ARG A CA 1
ATOM 848 C C . ARG A 1 107 ? -22.848 4.309 30.620 1.00 78.69 107 ARG A C 1
ATOM 850 O O . ARG A 1 107 ? -22.018 3.735 29.917 1.00 78.69 107 ARG A O 1
ATOM 857 N N . PRO A 1 108 ? -23.714 5.209 30.118 1.00 76.94 108 PRO A N 1
ATOM 858 C CA . PRO A 1 108 ? -23.746 5.561 28.699 1.00 76.94 108 PRO A CA 1
ATOM 859 C C . PRO A 1 108 ? -22.539 6.411 28.263 1.00 76.94 108 PRO A C 1
ATOM 861 O O . PRO A 1 108 ? -22.320 6.594 27.071 1.00 76.94 108 PRO A O 1
ATOM 864 N N . ASP A 1 109 ? -21.742 6.928 29.205 1.00 82.81 109 ASP A N 1
ATOM 865 C CA . ASP A 1 109 ? -20.513 7.693 28.954 1.00 82.81 109 ASP A CA 1
ATOM 866 C C . ASP A 1 109 ? -19.281 6.809 28.672 1.00 82.81 109 ASP A C 1
ATOM 868 O O . ASP A 1 109 ? -18.177 7.321 28.462 1.00 82.81 109 ASP A O 1
ATOM 872 N N . LEU A 1 110 ? -19.442 5.482 28.666 1.00 84.00 110 LEU A N 1
ATOM 873 C CA . LEU A 1 110 ? -18.355 4.540 28.427 1.00 84.00 110 LEU A CA 1
ATOM 874 C C . LEU A 1 110 ? -17.977 4.500 26.938 1.00 84.00 110 LEU A C 1
ATOM 876 O O . LEU A 1 110 ? -18.766 4.122 26.075 1.00 84.00 110 LEU A O 1
ATOM 880 N N . SER A 1 111 ? -16.734 4.886 26.655 1.00 86.44 111 SER A N 1
ATOM 881 C CA . SER A 1 111 ? -16.113 4.889 25.327 1.00 86.44 111 SER A CA 1
ATOM 882 C C . SER A 1 111 ? -14.802 4.102 25.339 1.00 86.44 111 SER A C 1
ATOM 884 O O . SER A 1 111 ? -14.224 3.881 26.404 1.00 86.44 111 SER A O 1
ATOM 886 N N . TRP A 1 112 ? -14.279 3.730 24.166 1.00 85.88 112 TRP A N 1
ATOM 887 C CA . TRP A 1 112 ? -13.012 2.990 24.046 1.00 85.88 112 TRP A CA 1
ATOM 888 C C . TRP A 1 112 ? -11.818 3.663 24.734 1.00 85.88 112 TRP A C 1
ATOM 890 O O . TRP A 1 112 ? -10.946 2.979 25.257 1.00 85.88 112 TRP A O 1
ATOM 900 N N . GLU A 1 113 ? -11.799 4.994 24.795 1.00 85.44 113 GLU A N 1
ATOM 901 C CA . GLU A 1 113 ? -10.739 5.756 25.469 1.00 85.44 113 GLU A CA 1
ATOM 902 C C . GLU A 1 113 ? -10.836 5.681 27.000 1.00 85.44 113 GLU A C 1
ATOM 904 O O . GLU A 1 113 ? -9.840 5.826 27.706 1.00 85.44 113 GLU A O 1
ATOM 909 N N . ASN A 1 114 ? -12.041 5.454 27.526 1.00 86.88 114 ASN A N 1
ATOM 910 C CA . ASN A 1 114 ? -12.343 5.533 28.953 1.00 86.88 114 ASN A CA 1
ATOM 911 C C . ASN A 1 114 ? -12.732 4.192 29.586 1.00 86.88 114 ASN A C 1
ATOM 913 O O . ASN A 1 114 ? -12.866 4.136 30.811 1.00 86.88 114 ASN A O 1
ATOM 917 N N . VAL A 1 115 ? -12.876 3.130 28.785 1.00 87.62 115 VAL A N 1
ATOM 918 C CA . VAL A 1 115 ? -13.279 1.779 29.205 1.00 87.62 115 VAL A CA 1
ATOM 919 C C . VAL A 1 115 ? -12.488 1.321 30.424 1.00 87.62 115 VAL A C 1
ATOM 921 O O . VAL A 1 115 ? -13.091 1.069 31.460 1.00 87.62 115 VAL A O 1
ATOM 924 N N . VAL A 1 116 ? -11.153 1.332 30.356 1.00 87.44 116 VAL A N 1
ATOM 925 C CA . VAL A 1 116 ? -10.286 0.783 31.417 1.00 87.44 116 VAL A CA 1
ATOM 926 C C . VAL A 1 116 ? -10.499 1.505 32.749 1.00 87.44 116 VAL A C 1
ATOM 928 O O . VAL A 1 116 ? -10.693 0.883 33.794 1.00 87.44 116 VAL A O 1
ATOM 931 N N . ARG A 1 117 ? -10.523 2.840 32.706 1.00 87.56 117 ARG A N 1
ATOM 932 C CA . ARG A 1 117 ? -10.691 3.686 33.892 1.00 87.56 117 ARG A CA 1
ATOM 933 C C . ARG A 1 117 ? -12.077 3.520 34.516 1.00 87.56 117 ARG A C 1
ATOM 935 O O . ARG A 1 117 ? -12.210 3.552 35.738 1.00 87.56 117 ARG A O 1
ATOM 942 N N . ILE A 1 118 ? -13.120 3.407 33.693 1.00 84.50 118 ILE A N 1
ATOM 943 C CA . ILE A 1 118 ? -14.497 3.257 34.176 1.00 84.50 118 ILE A CA 1
ATOM 944 C C . ILE A 1 118 ? -14.703 1.855 34.755 1.00 84.50 118 ILE A C 1
ATOM 946 O O . ILE A 1 118 ? -15.259 1.744 35.846 1.00 84.50 118 ILE A O 1
ATOM 950 N N . THR A 1 119 ? -14.190 0.810 34.099 1.00 84.62 119 THR A N 1
ATOM 951 C CA . THR A 1 119 ? -14.258 -0.566 34.609 1.00 84.62 119 THR A CA 1
ATOM 952 C C . THR A 1 119 ? -13.514 -0.715 35.932 1.00 84.62 119 THR A C 1
ATOM 954 O O . THR A 1 119 ? -14.038 -1.321 36.861 1.00 84.62 119 THR A O 1
ATOM 957 N N . GLU A 1 120 ? -12.334 -0.103 36.070 1.00 85.50 120 GLU A N 1
ATOM 958 C CA . GLU A 1 120 ?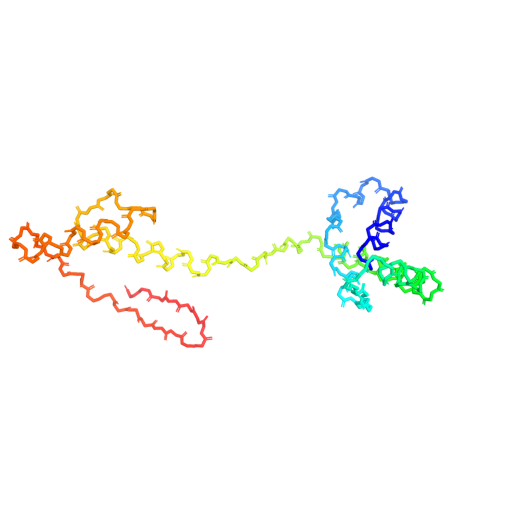 -11.572 -0.118 37.323 1.00 85.50 120 GLU A CA 1
ATOM 959 C C . GLU A 1 120 ? -12.369 0.523 38.466 1.00 85.50 120 GLU A C 1
ATOM 961 O O . GLU A 1 120 ? -12.528 -0.071 39.534 1.00 85.50 120 GLU A O 1
ATOM 966 N N . ARG A 1 121 ? -12.940 1.711 38.230 1.00 83.00 121 ARG A N 1
ATOM 967 C CA . ARG A 1 121 ? -13.781 2.389 39.225 1.00 83.00 121 ARG A CA 1
ATOM 968 C C . ARG A 1 121 ? -15.006 1.563 39.595 1.00 83.00 121 ARG A C 1
ATOM 970 O O . ARG A 1 121 ? -1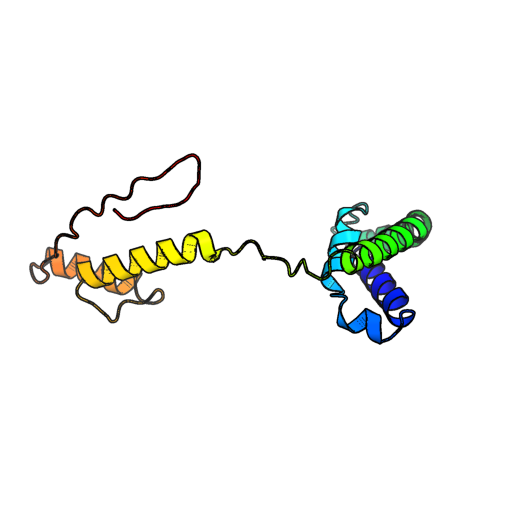5.289 1.435 40.781 1.00 83.00 121 ARG A O 1
ATOM 977 N N . ALA A 1 122 ? -15.688 0.965 38.622 1.00 82.69 122 ALA A N 1
ATOM 978 C CA . ALA A 1 122 ? -16.861 0.136 38.877 1.00 82.69 122 ALA A CA 1
ATOM 979 C C . ALA A 1 122 ? -16.533 -1.108 39.721 1.00 82.69 122 ALA A C 1
ATOM 981 O O . ALA A 1 122 ? -17.283 -1.450 40.638 1.00 82.69 122 ALA A O 1
ATOM 982 N N . LEU A 1 123 ? -15.387 -1.754 39.482 1.00 83.31 123 LEU A N 1
ATOM 983 C CA . LEU A 1 123 ? -14.912 -2.884 40.290 1.00 83.31 123 LEU A CA 1
ATOM 984 C C . LEU A 1 123 ? -14.592 -2.462 41.734 1.00 83.31 123 LEU A C 1
ATOM 986 O O . LEU A 1 123 ? -14.961 -3.156 42.685 1.00 83.31 123 LEU A O 1
ATOM 990 N N . VAL A 1 124 ? -13.958 -1.300 41.921 1.00 84.19 124 VAL A N 1
ATOM 991 C CA . VAL A 1 124 ? -13.678 -0.742 43.256 1.00 84.19 124 VAL A CA 1
ATOM 992 C C . VAL A 1 124 ? -14.973 -0.358 43.982 1.00 84.19 124 VAL A C 1
ATOM 994 O O . VAL A 1 124 ? -15.145 -0.679 45.160 1.00 84.19 124 VAL A O 1
ATOM 997 N N . GLU A 1 125 ? -15.914 0.279 43.287 1.00 79.31 125 GLU A N 1
ATOM 998 C CA . GLU A 1 125 ? -17.207 0.689 43.841 1.00 79.31 125 GLU A CA 1
ATOM 999 C C . GLU A 1 125 ? -18.085 -0.519 44.207 1.00 79.31 125 GLU A C 1
ATOM 1001 O O . GLU A 1 125 ? -18.756 -0.507 45.244 1.00 79.31 125 GLU A O 1
ATOM 1006 N N . THR A 1 126 ? -17.997 -1.603 43.437 1.00 80.06 126 THR A N 1
ATOM 1007 C CA . THR A 1 126 ? -18.624 -2.898 43.747 1.00 80.06 126 THR A CA 1
ATOM 1008 C C . THR A 1 126 ? -18.085 -3.495 45.031 1.00 80.06 126 THR A C 1
ATOM 1010 O O . THR A 1 126 ? -18.859 -3.897 45.898 1.00 80.06 126 THR A O 1
ATOM 1013 N N . ARG A 1 127 ? -16.759 -3.507 45.205 1.00 76.25 127 ARG A N 1
ATOM 1014 C CA . ARG A 1 127 ? -16.143 -3.965 46.456 1.00 76.25 127 ARG A CA 1
ATOM 1015 C C . ARG A 1 127 ? -16.607 -3.131 47.655 1.00 76.25 127 ARG A C 1
ATOM 1017 O O . ARG A 1 127 ? -16.689 -3.651 48.762 1.00 76.25 127 ARG A O 1
ATOM 1024 N N . SER A 1 128 ? -16.920 -1.853 47.438 1.00 73.25 128 SER A N 1
ATOM 1025 C CA . SER A 1 128 ? -17.471 -0.959 48.464 1.00 73.25 128 SER A CA 1
ATOM 1026 C C . SER A 1 128 ? -18.995 -1.053 48.654 1.00 73.25 128 SER A C 1
ATOM 1028 O O . SER A 1 128 ? -19.538 -0.328 49.484 1.00 73.25 128 SER A O 1
ATOM 1030 N N . GLY A 1 129 ? -19.685 -1.923 47.903 1.00 70.94 129 GLY A N 1
ATOM 1031 C CA . GLY A 1 129 ? -21.132 -2.156 47.998 1.00 70.94 129 GLY A CA 1
ATOM 1032 C C . GLY A 1 129 ? -22.015 -1.065 47.381 1.00 70.94 129 GLY A C 1
ATOM 1033 O O . GLY A 1 129 ? -23.208 -1.024 47.664 1.00 70.94 129 GLY A O 1
ATOM 1034 N N . LYS A 1 130 ? -21.451 -0.162 46.568 1.00 64.94 130 LYS A N 1
ATOM 1035 C CA . LYS A 1 130 ? -22.165 1.007 46.019 1.00 64.94 130 LYS A CA 1
ATOM 1036 C C . LYS A 1 130 ? -22.778 0.782 44.636 1.00 64.94 130 LYS A C 1
ATOM 1038 O O . LYS A 1 130 ? -23.609 1.581 44.219 1.00 64.94 130 LYS A O 1
ATOM 1043 N N . VAL A 1 131 ? -22.371 -0.274 43.932 1.00 67.62 131 VAL A N 1
ATOM 1044 C CA . VAL A 1 131 ? -22.812 -0.573 42.562 1.00 67.62 131 VAL A CA 1
ATOM 1045 C C . VAL A 1 131 ? -23.536 -1.912 42.541 1.00 67.62 131 VAL A C 1
ATOM 1047 O O . VAL A 1 131 ? -23.069 -2.890 43.125 1.00 67.62 131 VAL A O 1
ATOM 1050 N N . THR A 1 132 ? -24.682 -1.941 41.865 1.00 68.38 132 THR A N 1
ATOM 1051 C CA . THR A 1 132 ? -25.442 -3.163 41.595 1.00 68.38 132 THR A CA 1
ATOM 1052 C C . THR A 1 132 ? -25.283 -3.510 40.122 1.00 68.38 132 THR A C 1
ATOM 1054 O O . THR A 1 132 ? -25.524 -2.677 39.254 1.00 68.38 132 THR A O 1
ATOM 1057 N N . TRP A 1 133 ? -24.825 -4.728 39.849 1.00 71.19 133 TRP A N 1
ATOM 1058 C CA . TRP A 1 133 ? -24.660 -5.235 38.491 1.00 71.19 133 TRP A CA 1
ATOM 1059 C C . TRP A 1 133 ? -26.009 -5.709 37.968 1.00 71.19 133 TRP A C 1
ATOM 1061 O O . TRP A 1 133 ? -26.704 -6.464 38.654 1.00 71.19 133 TRP A O 1
ATOM 1071 N N . GLN A 1 134 ? -26.380 -5.301 36.759 1.00 66.88 134 GLN A N 1
ATOM 1072 C CA . GLN A 1 134 ? -27.497 -5.936 36.068 1.00 66.88 134 GLN A CA 1
ATOM 1073 C C . GLN A 1 134 ? -26.990 -7.193 35.375 1.00 66.88 134 GLN A C 1
ATOM 1075 O O . GLN A 1 134 ? -25.969 -7.171 34.696 1.00 66.88 134 GLN A O 1
ATOM 1080 N N . ARG A 1 135 ? -27.674 -8.319 35.586 1.00 58.84 135 ARG A N 1
ATOM 1081 C CA . ARG A 1 135 ? -27.333 -9.564 34.903 1.00 58.84 135 ARG A CA 1
ATOM 1082 C C . ARG A 1 135 ? -27.709 -9.394 33.434 1.00 58.84 135 ARG A C 1
ATOM 1084 O O . ARG A 1 135 ? -28.901 -9.350 33.137 1.00 58.84 135 ARG A O 1
ATOM 1091 N N . ILE A 1 136 ? -26.715 -9.308 32.550 1.00 58.31 136 ILE A N 1
ATOM 1092 C CA . ILE A 1 136 ? -26.944 -9.481 31.114 1.00 58.31 136 ILE A CA 1
ATOM 1093 C C . ILE A 1 136 ? -27.596 -10.859 30.976 1.00 58.31 136 ILE A C 1
ATOM 1095 O O . ILE A 1 136 ? -27.054 -11.854 31.460 1.00 58.31 136 ILE A O 1
ATOM 1099 N N . SER A 1 137 ? -28.818 -10.913 30.451 1.00 53.28 137 SER A N 1
ATOM 1100 C CA . SER A 1 137 ? -29.438 -12.185 30.085 1.00 53.28 137 SER A CA 1
ATOM 1101 C C . SER A 1 137 ? -28.500 -12.880 29.111 1.00 53.28 137 SER A C 1
ATOM 1103 O O . SER A 1 137 ? -28.179 -12.248 28.109 1.00 53.28 137 SER A O 1
ATOM 1105 N N . ASP A 1 138 ? -28.065 -14.108 29.418 1.00 48.06 138 ASP A N 1
ATOM 1106 C CA . ASP A 1 138 ? -27.242 -14.937 28.530 1.00 48.06 138 ASP A CA 1
ATOM 1107 C C . ASP A 1 138 ? -27.785 -14.826 27.103 1.00 48.06 138 ASP A C 1
ATOM 1109 O O . ASP A 1 138 ? -28.845 -15.361 26.773 1.00 48.06 138 ASP A O 1
ATOM 1113 N N . THR A 1 139 ? -27.114 -14.035 26.276 1.00 48.25 139 THR A N 1
ATOM 1114 C CA . THR A 1 139 ? -27.410 -13.963 24.860 1.00 48.25 139 THR A CA 1
ATOM 1115 C C . THR A 1 139 ? -26.735 -15.182 24.256 1.00 48.25 139 THR A C 1
ATOM 1117 O O . THR A 1 139 ? -25.510 -15.273 24.230 1.00 48.25 139 THR A O 1
ATOM 1120 N N . ASP A 1 140 ? -27.568 -16.148 23.857 1.00 43.38 140 ASP A N 1
ATOM 1121 C CA . ASP A 1 140 ? -27.232 -17.345 23.081 1.00 43.38 140 ASP A CA 1
ATOM 1122 C C . ASP A 1 140 ? -26.458 -16.935 21.813 1.00 43.38 140 ASP A C 1
ATOM 1124 O O . ASP A 1 140 ? -27.036 -16.757 20.740 1.00 43.38 140 ASP A O 1
ATOM 1128 N N . TYR A 1 141 ? -25.147 -16.738 21.930 1.00 51.06 141 TYR A N 1
ATOM 1129 C CA . TYR A 1 141 ? -24.254 -16.619 20.786 1.00 51.06 141 TYR A CA 1
ATOM 1130 C C . TYR A 1 141 ? -23.800 -18.029 20.414 1.00 51.06 141 TYR A C 1
ATOM 1132 O O . TYR A 1 141 ? -22.871 -18.583 21.004 1.00 51.06 141 TYR A O 1
ATOM 1140 N N . GLU A 1 142 ? -24.487 -18.634 19.449 1.00 44.97 142 GLU A N 1
ATOM 1141 C CA . GLU A 1 142 ? -24.053 -19.886 18.837 1.00 44.97 142 GLU A CA 1
ATOM 1142 C C . GLU A 1 142 ? -23.041 -19.542 17.733 1.00 44.97 142 GLU A C 1
ATOM 1144 O O . GLU A 1 142 ? -23.364 -18.865 16.757 1.00 44.97 142 GLU A O 1
ATOM 1149 N N . MET A 1 143 ? -21.781 -19.929 17.942 1.00 41.50 143 MET A N 1
ATOM 1150 C CA . MET A 1 143 ? -20.694 -19.689 16.995 1.00 41.50 143 MET A CA 1
ATOM 1151 C C . MET A 1 143 ? -20.677 -20.815 15.962 1.00 41.50 143 MET A C 1
ATOM 1153 O O . MET A 1 143 ? -20.315 -21.948 16.285 1.00 41.50 143 MET A O 1
ATOM 1157 N N . ASP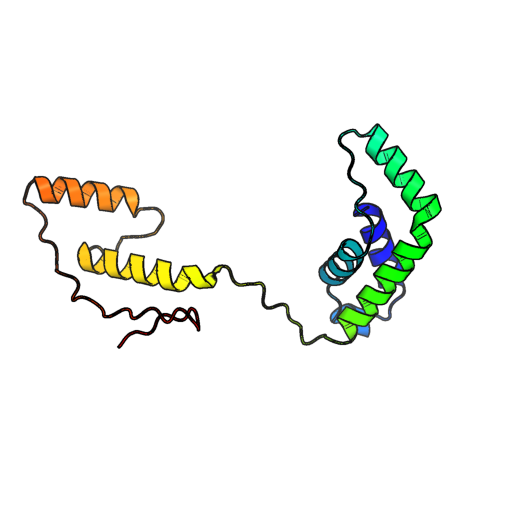 A 1 144 ? -21.068 -20.505 14.727 1.00 51.06 144 ASP A N 1
ATOM 1158 C CA . ASP A 1 144 ? -20.939 -21.433 13.609 1.00 51.06 144 ASP A CA 1
ATOM 1159 C C . ASP A 1 144 ? -19.482 -21.450 13.121 1.00 51.06 144 ASP A C 1
ATOM 1161 O O . ASP A 1 144 ? -18.982 -20.500 12.510 1.00 51.06 144 ASP A O 1
ATOM 1165 N N . TRP A 1 145 ? -18.781 -22.542 13.434 1.00 56.50 145 TRP A N 1
ATOM 1166 C CA . TRP A 1 145 ? -17.369 -22.729 13.097 1.00 56.50 145 TRP A CA 1
ATOM 1167 C C . TRP A 1 145 ? -17.112 -22.839 11.587 1.00 56.50 145 TRP A C 1
ATOM 1169 O O . TRP A 1 145 ? -15.969 -22.637 11.175 1.00 56.50 145 TRP A O 1
ATOM 1179 N N . ASP A 1 146 ? -18.141 -23.106 10.772 1.00 48.91 146 ASP A N 1
ATOM 1180 C CA . ASP A 1 146 ? -18.001 -23.256 9.318 1.00 48.91 146 ASP A CA 1
ATOM 1181 C C . ASP A 1 146 ? -18.198 -21.938 8.546 1.00 48.91 146 ASP A C 1
ATOM 1183 O O . ASP A 1 146 ? -17.605 -21.764 7.478 1.00 48.91 146 ASP A O 1
ATOM 1187 N N . SER A 1 147 ? -18.976 -20.985 9.073 1.00 57.00 147 SER A N 1
ATOM 1188 C CA . SER A 1 147 ? -19.259 -19.701 8.404 1.00 57.00 147 SER A CA 1
ATOM 1189 C C . SER A 1 147 ? -18.543 -18.498 9.027 1.00 57.00 147 SER A C 1
ATOM 1191 O O . SER A 1 147 ? -18.335 -17.492 8.347 1.00 57.00 147 SER A O 1
ATOM 1193 N N . GLY A 1 148 ? -18.120 -18.589 10.295 1.00 49.31 148 GLY A N 1
ATOM 1194 C CA . GLY A 1 148 ? -17.497 -17.477 11.024 1.00 49.31 148 GLY A CA 1
ATOM 1195 C C . GLY A 1 148 ? -18.459 -16.327 11.346 1.00 49.31 148 GLY A C 1
ATOM 1196 O O . GLY A 1 148 ? -18.022 -15.265 11.793 1.00 49.31 148 GLY A O 1
ATOM 1197 N N . GLU A 1 149 ? -19.758 -16.523 11.129 1.00 39.88 149 GLU A N 1
ATOM 1198 C CA . GLU A 1 149 ? -20.801 -15.548 11.414 1.00 39.88 149 GLU A CA 1
ATOM 1199 C C . GLU A 1 149 ? -21.420 -15.833 12.788 1.00 39.88 149 GLU A C 1
ATOM 1201 O O . GLU A 1 149 ? -21.731 -16.971 13.137 1.00 39.88 149 GLU A O 1
ATOM 1206 N N . VAL A 1 150 ? -21.575 -14.783 13.598 1.00 42.41 150 VAL A N 1
ATOM 1207 C CA . VAL A 1 150 ? -22.221 -14.875 14.912 1.00 42.41 150 VAL A CA 1
ATOM 1208 C C . VAL A 1 150 ? -23.665 -14.428 14.750 1.00 42.41 150 VAL A C 1
ATOM 1210 O O . VAL A 1 150 ? -23.928 -13.263 14.446 1.00 42.41 150 VAL A O 1
ATOM 1213 N N . TYR A 1 151 ? -24.595 -15.351 14.965 1.00 45.75 151 TYR A N 1
ATOM 1214 C CA . TYR A 1 151 ? -26.022 -15.067 14.905 1.00 45.75 151 TYR A CA 1
ATOM 1215 C C . TYR A 1 151 ? -26.581 -14.834 16.306 1.00 45.75 151 TYR A C 1
ATOM 1217 O O . TYR A 1 151 ? -26.246 -15.537 17.258 1.00 45.75 151 TYR A O 1
ATOM 1225 N N . ARG A 1 152 ? -27.459 -13.835 16.418 1.00 38.56 152 ARG A N 1
ATOM 1226 C CA . ARG A 1 152 ? -28.312 -13.630 17.589 1.00 38.56 152 ARG A CA 1
ATOM 1227 C C . ARG A 1 152 ? -29.589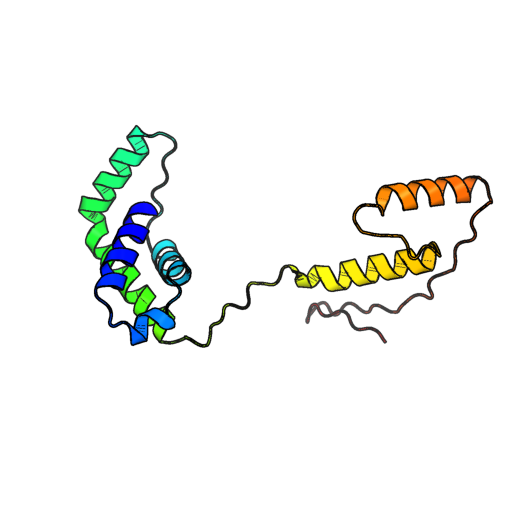 -14.439 17.368 1.00 38.56 152 ARG A C 1
ATOM 1229 O O . ARG A 1 152 ? -30.186 -14.300 16.299 1.00 38.56 152 ARG A O 1
ATOM 1236 N N . ARG A 1 153 ? -29.991 -15.268 18.333 1.00 42.62 153 ARG A N 1
ATOM 1237 C CA . ARG A 1 153 ? -31.349 -15.835 18.338 1.00 42.62 153 ARG A CA 1
ATOM 1238 C C . ARG A 1 153 ? -32.412 -14.750 18.467 1.00 42.62 153 ARG A C 1
ATOM 1240 O O . ARG A 1 153 ? -32.175 -13.780 19.224 1.00 42.62 153 ARG A O 1
#

Radius of gyration: 26.66 Å; chains: 1; bounding box: 57×34×71 Å

Sequence (153 aa):
MEVLVMEEVQRQLKALPARTIEYIQPAQVRAYALNRLPALYATSEEGARKQKLRAKMNLQDKIT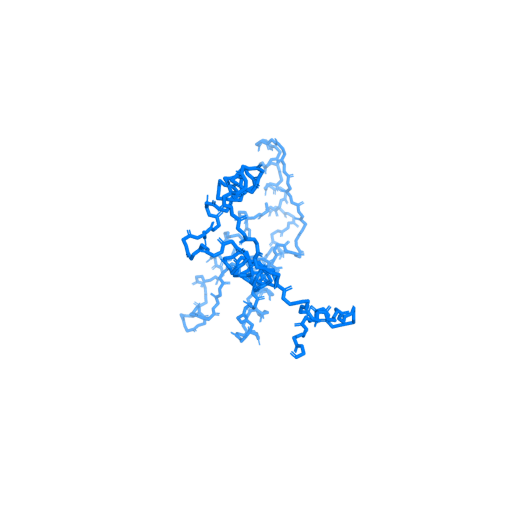AAVHQGFSAVQQDPLRRMTHHSLSVNETQAQSALHDLQELLQRPDLSWENVVRITERALVETRSGKVTWQRISDTDYEMDWDSGEVYRR